Protein AF-A0A6V7I8N7-F1 (afdb_monomer_lite)

Secondary structure (DSSP, 8-state):
-HHHHHT--GGGGGGGSPS-------S-HHHHHHHHHHHHHHHHHHH--

Organism: NCBI:txid1563983

Foldseek 3Di:
DVVLCVVPPPVCVCVVPDDDDDDFDDDPPVVRVVVVVVVVVVCVVVVDD

Structure (mmCIF, N/CA/C/O backbone):
data_AF-A0A6V7I8N7-F1
#
_entry.id   AF-A0A6V7I8N7-F1
#
loop_
_atom_site.group_PDB
_atom_site.id
_atom_site.type_symbol
_atom_site.label_atom_id
_atom_site.label_alt_id
_atom_site.label_comp_id
_atom_site.label_asym_id
_atom_site.label_entity_id
_atom_site.label_seq_id
_atom_site.pdbx_PDB_ins_code
_atom_site.Cartn_x
_atom_site.Cartn_y
_atom_site.Cartn_z
_atom_site.occupancy
_atom_site.B_iso_or_equiv
_atom_site.auth_seq_id
_atom_site.auth_comp_id
_atom_site.auth_asym_id
_atom_site.auth_atom_id
_atom_site.pdbx_PDB_model_num
ATOM 1 N N . GLU A 1 1 ? -11.163 -2.433 17.352 1.00 82.06 1 GLU A N 1
ATOM 2 C CA . GLU A 1 1 ? -11.389 -1.716 16.080 1.00 82.06 1 GLU A CA 1
ATOM 3 C C . GLU A 1 1 ? -12.449 -0.637 16.240 1.00 82.06 1 GLU A C 1
ATOM 5 O O . GLU A 1 1 ? -12.108 0.524 16.088 1.00 82.06 1 GLU A O 1
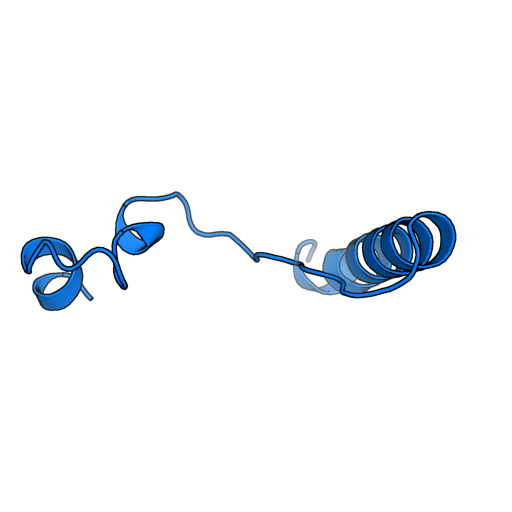ATOM 10 N N . GLU A 1 2 ? -13.671 -0.992 16.651 1.00 91.31 2 GLU A N 1
ATOM 11 C CA . GLU A 1 2 ? -14.771 -0.042 16.909 1.00 91.31 2 GLU A CA 1
ATOM 12 C C . GLU A 1 2 ? -14.360 1.155 17.782 1.00 91.31 2 GLU A C 1
ATOM 14 O O . GLU A 1 2 ? -14.582 2.299 17.410 1.00 91.31 2 GLU A O 1
ATOM 19 N N . GLU A 1 3 ? -13.677 0.905 18.902 1.00 94.44 3 GLU A N 1
ATOM 20 C CA . GLU A 1 3 ? -13.198 1.958 19.811 1.00 94.44 3 GLU A CA 1
ATOM 21 C C . GLU A 1 3 ? -12.169 2.896 19.155 1.00 94.44 3 GLU A C 1
ATOM 23 O O . GLU A 1 3 ? -12.181 4.101 19.394 1.00 94.44 3 GLU A O 1
ATOM 28 N N . LEU A 1 4 ? -11.300 2.361 18.289 1.00 93.94 4 LEU A N 1
ATOM 29 C CA . LEU A 1 4 ? -10.308 3.152 17.553 1.00 93.94 4 LEU A CA 1
ATOM 30 C C . LEU A 1 4 ? -10.971 3.949 16.430 1.00 93.94 4 LEU A C 1
ATOM 32 O O . LEU A 1 4 ? -10.617 5.105 16.215 1.00 93.94 4 LEU A O 1
ATOM 36 N N . ARG A 1 5 ? -11.980 3.373 15.770 1.00 91.56 5 ARG A N 1
ATOM 37 C CA . ARG A 1 5 ? -12.793 4.067 14.767 1.00 91.56 5 ARG A CA 1
ATOM 38 C C . ARG A 1 5 ? -13.588 5.213 15.396 1.00 91.56 5 ARG A C 1
ATOM 40 O O . ARG A 1 5 ? -13.640 6.302 14.837 1.00 91.56 5 ARG A O 1
ATOM 47 N N . ALA A 1 6 ? -14.143 4.993 16.587 1.00 92.62 6 ALA A N 1
ATOM 48 C CA . ALA A 1 6 ? -14.885 6.000 17.341 1.00 92.62 6 ALA A CA 1
ATOM 49 C C . ALA A 1 6 ? -13.994 7.105 17.940 1.00 92.62 6 ALA A C 1
ATOM 51 O O . ALA A 1 6 ? -14.501 8.167 18.292 1.00 92.62 6 ALA A O 1
ATOM 52 N N . SER A 1 7 ? -12.678 6.881 18.054 1.00 93.38 7 SER A N 1
ATOM 53 C CA . SER A 1 7 ? -11.746 7.842 18.663 1.00 93.38 7 SER A CA 1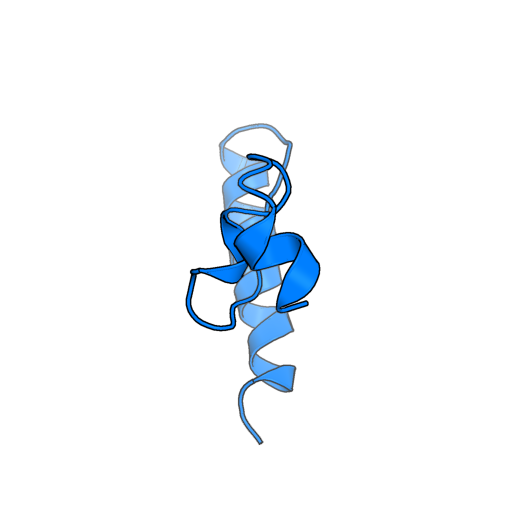
ATOM 54 C C . SER A 1 7 ? -11.559 9.139 17.863 1.00 93.38 7 SER A C 1
ATOM 56 O O . SER A 1 7 ? -11.143 10.147 18.433 1.00 93.38 7 SER A O 1
ATOM 58 N N . GLY A 1 8 ? -11.845 9.127 16.555 1.00 89.94 8 GLY A N 1
ATOM 59 C CA . GLY A 1 8 ? -11.647 10.276 15.665 1.00 89.94 8 GLY A CA 1
ATOM 60 C C . GLY A 1 8 ? -10.182 10.614 15.347 1.00 89.94 8 GLY A C 1
ATOM 61 O O . GLY A 1 8 ? -9.930 11.637 14.711 1.00 89.94 8 GLY A O 1
ATOM 62 N N . ASP A 1 9 ? -9.214 9.791 15.767 1.00 95.88 9 ASP A N 1
ATOM 63 C CA . ASP A 1 9 ? -7.798 9.974 15.426 1.00 95.88 9 ASP A CA 1
ATOM 64 C C . ASP A 1 9 ? -7.571 9.712 13.917 1.00 95.88 9 ASP A C 1
ATOM 66 O O . ASP A 1 9 ? -7.894 8.619 13.435 1.00 95.88 9 ASP A O 1
ATOM 70 N N . PRO A 1 10 ? -6.979 10.665 13.162 1.00 93.94 10 PRO A N 1
ATOM 71 C CA . PRO A 1 10 ? -6.693 10.512 11.735 1.00 93.94 10 PRO A CA 1
ATOM 72 C C . PRO A 1 10 ? -5.896 9.256 11.369 1.00 93.94 10 PRO A C 1
ATOM 74 O O . PRO A 1 10 ? -6.020 8.754 10.252 1.00 93.94 10 PRO A O 1
ATOM 77 N N . LYS A 1 11 ? -5.095 8.718 12.300 1.00 95.69 11 LYS A N 1
ATOM 78 C CA . LYS A 1 11 ? -4.360 7.460 12.113 1.00 95.69 11 LYS A CA 1
ATOM 79 C C . LYS A 1 11 ? -5.288 6.276 11.826 1.00 95.69 11 LYS A C 1
ATOM 81 O O . LYS A 1 11 ? -4.878 5.334 11.150 1.00 95.69 11 LYS A O 1
ATOM 86 N N . PHE A 1 12 ? -6.520 6.315 12.328 1.00 96.25 12 PHE A N 1
ATOM 87 C CA . PHE A 1 12 ? -7.510 5.247 12.196 1.00 96.25 12 PHE A CA 1
ATOM 88 C C . PHE A 1 12 ? -8.623 5.568 11.194 1.00 96.25 12 PHE A C 1
ATOM 90 O O . PHE A 1 12 ? -9.585 4.809 11.105 1.00 96.25 12 PHE A O 1
ATOM 97 N N . SER A 1 13 ? -8.494 6.638 10.400 1.00 95.12 13 SER A N 1
ATOM 98 C CA . SER A 1 13 ? -9.486 6.994 9.372 1.00 95.12 13 SER A CA 1
ATOM 99 C C . SER A 1 13 ? -9.757 5.859 8.378 1.00 95.12 13 SER A C 1
ATOM 101 O O . SER A 1 13 ? -10.896 5.684 7.957 1.00 95.12 13 SER A O 1
ATOM 103 N N . HIS A 1 14 ? -8.743 5.038 8.079 1.00 95.25 14 HIS A N 1
ATOM 104 C CA . HIS A 1 14 ? -8.856 3.873 7.195 1.00 95.25 14 HIS A CA 1
ATOM 105 C C . HIS A 1 14 ? -9.850 2.811 7.700 1.00 95.25 14 HIS A C 1
ATOM 107 O O . HIS A 1 14 ? -10.331 2.003 6.917 1.00 95.25 14 HIS A O 1
ATOM 113 N N . LEU A 1 15 ? -10.207 2.812 8.992 1.00 96.06 15 LEU A N 1
ATOM 114 C CA . LEU A 1 15 ? -11.208 1.892 9.550 1.00 96.06 15 LEU A CA 1
ATOM 115 C C . LEU A 1 15 ? -12.643 2.202 9.092 1.00 96.06 15 LEU A C 1
ATOM 117 O O . LEU A 1 15 ? -13.555 1.443 9.414 1.00 96.06 15 LEU A O 1
ATOM 121 N N . MET A 1 16 ? -12.866 3.330 8.410 1.00 94.12 16 MET A N 1
ATOM 122 C CA . MET A 1 16 ? -14.146 3.672 7.777 1.00 94.12 16 MET A CA 1
ATOM 123 C C . MET A 1 16 ? -14.223 3.242 6.304 1.00 94.12 16 MET A C 1
ATOM 125 O O . MET A 1 16 ? -15.278 3.393 5.691 1.00 94.12 16 MET A O 1
ATOM 129 N N . GLU A 1 17 ? -13.128 2.744 5.732 1.00 95.25 17 GLU A N 1
ATOM 130 C CA . GLU A 1 17 ? -13.054 2.298 4.341 1.00 95.25 17 GLU A CA 1
ATOM 131 C C . GLU A 1 17 ? -13.392 0.804 4.224 1.00 95.25 17 GLU A C 1
ATOM 133 O O . GLU A 1 17 ? -13.312 0.052 5.198 1.00 95.25 17 GLU A O 1
ATOM 138 N N . ASP A 1 18 ? -13.760 0.358 3.020 1.00 97.06 18 ASP A N 1
ATOM 139 C CA . ASP A 1 18 ? -13.956 -1.068 2.751 1.00 97.06 18 ASP A CA 1
ATOM 140 C C . ASP A 1 18 ? -12.655 -1.845 2.985 1.00 97.06 18 ASP A C 1
ATOM 142 O O . ASP A 1 18 ? -11.562 -1.326 2.759 1.00 97.06 18 ASP A O 1
ATOM 146 N N . LEU A 1 19 ? -12.759 -3.115 3.393 1.00 95.38 19 LEU A N 1
ATOM 147 C CA . LEU A 1 19 ? -11.587 -3.965 3.604 1.00 95.38 19 LEU A CA 1
ATOM 148 C C . LEU A 1 19 ? -10.765 -4.075 2.311 1.00 95.38 19 LEU A C 1
ATOM 150 O O . LEU A 1 19 ? -11.217 -4.642 1.315 1.00 95.38 19 LEU A O 1
ATOM 154 N N . HIS A 1 20 ? -9.536 -3.570 2.350 1.00 95.38 20 HIS A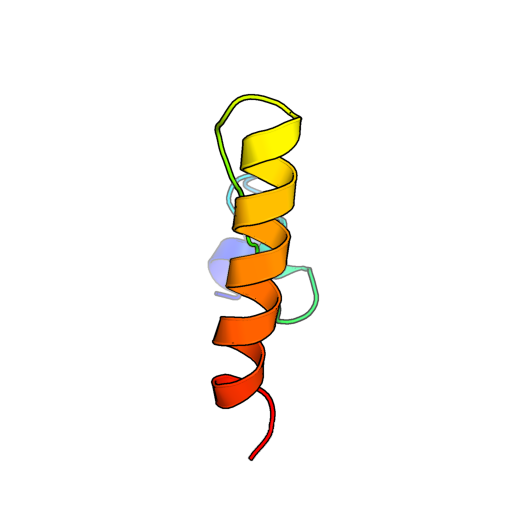 N 1
ATOM 155 C CA . HIS A 1 20 ? -8.648 -3.512 1.197 1.00 95.38 20 HIS A CA 1
ATOM 156 C C . HIS A 1 20 ? -7.191 -3.790 1.587 1.00 95.38 20 HIS A C 1
ATOM 158 O O . HIS A 1 20 ? -6.837 -3.883 2.762 1.00 95.38 20 HIS A O 1
ATOM 164 N N . VAL A 1 21 ? -6.337 -3.931 0.571 1.00 96.44 21 VAL A N 1
ATOM 165 C CA . VAL A 1 21 ? -4.880 -4.006 0.721 1.00 96.44 21 VAL A CA 1
ATOM 166 C C . VAL A 1 21 ? -4.277 -2.785 0.041 1.00 96.44 21 VAL A C 1
ATOM 168 O O . VAL A 1 21 ? -4.377 -2.643 -1.177 1.00 96.44 21 VAL A O 1
ATOM 171 N N . GLU A 1 22 ? -3.645 -1.910 0.816 1.00 96.25 22 GLU A N 1
ATOM 172 C CA . GLU A 1 22 ? -2.900 -0.772 0.280 1.00 96.25 22 GLU A CA 1
ATOM 173 C C . GLU A 1 22 ? -1.501 -1.225 -0.174 1.00 96.25 22 GLU A C 1
ATOM 175 O O . GLU A 1 22 ? -0.750 -1.837 0.589 1.00 96.25 22 GLU A O 1
ATOM 180 N N . ILE A 1 23 ? -1.136 -0.927 -1.427 1.00 96.62 23 ILE A N 1
ATOM 181 C CA . ILE A 1 23 ? 0.194 -1.209 -1.984 1.00 96.62 23 ILE A CA 1
ATOM 182 C C . ILE A 1 23 ? 0.859 0.116 -2.348 1.00 96.62 23 ILE A C 1
ATOM 184 O O . ILE A 1 23 ? 0.399 0.824 -3.242 1.00 96.62 23 ILE A O 1
ATOM 188 N N . SER A 1 24 ? 1.983 0.418 -1.702 1.00 97.31 24 SER A N 1
ATOM 189 C CA . SER A 1 24 ? 2.791 1.608 -1.972 1.00 97.31 24 SER A CA 1
ATOM 190 C C . SER A 1 24 ? 4.208 1.232 -2.415 1.00 97.31 24 SER A C 1
ATOM 192 O O . SER A 1 24 ? 4.769 0.211 -2.010 1.00 97.31 24 SER A O 1
ATOM 194 N N . ALA A 1 25 ? 4.798 2.048 -3.292 1.00 97.44 25 ALA A N 1
ATOM 195 C CA . ALA A 1 25 ? 6.161 1.855 -3.778 1.00 97.44 25 ALA A CA 1
ATOM 196 C C . ALA A 1 25 ? 6.920 3.184 -3.818 1.00 97.44 25 ALA A C 1
ATOM 198 O O . ALA A 1 25 ? 6.438 4.171 -4.368 1.00 97.44 25 ALA A O 1
ATOM 199 N N . TYR A 1 26 ? 8.145 3.176 -3.290 1.00 97.56 26 TYR A N 1
ATOM 200 C CA . TYR A 1 26 ? 9.055 4.321 -3.293 1.00 97.56 26 TYR A CA 1
ATOM 201 C C . TYR A 1 26 ? 10.259 4.003 -4.182 1.00 97.56 26 TYR A C 1
ATOM 203 O O . TYR A 1 26 ? 11.109 3.180 -3.831 1.00 97.56 26 TYR A O 1
ATOM 211 N N . ALA A 1 27 ? 10.289 4.602 -5.371 1.00 97.62 27 ALA A N 1
ATOM 212 C CA . ALA A 1 27 ? 11.353 4.460 -6.362 1.00 97.62 27 ALA A CA 1
ATOM 213 C C . ALA A 1 2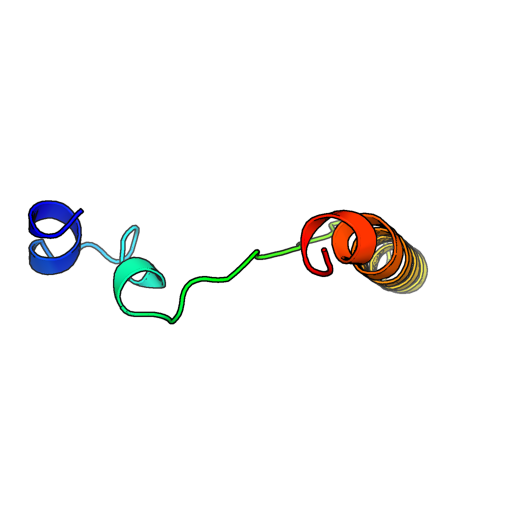7 ? 11.252 5.585 -7.407 1.00 97.62 27 ALA A C 1
ATOM 215 O O . ALA A 1 27 ? 10.372 6.445 -7.318 1.00 97.62 27 ALA A O 1
ATOM 216 N N . THR A 1 28 ? 12.122 5.571 -8.420 1.00 98.38 28 THR A N 1
ATOM 217 C CA . THR A 1 28 ? 11.940 6.445 -9.588 1.00 98.38 28 THR A CA 1
ATOM 218 C C . THR A 1 28 ? 10.615 6.127 -10.296 1.00 98.38 28 THR A C 1
ATOM 220 O O . THR A 1 28 ? 10.124 5.001 -10.175 1.00 98.38 28 THR A O 1
ATOM 223 N N . PRO A 1 29 ? 10.008 7.069 -11.048 1.00 97.88 29 PRO A N 1
ATOM 224 C CA . PRO A 1 29 ? 8.671 6.868 -11.606 1.00 97.88 29 PRO A CA 1
ATOM 225 C C . PRO A 1 29 ? 8.511 5.554 -12.379 1.00 97.88 29 PRO A C 1
ATOM 227 O O . PRO A 1 29 ? 7.552 4.824 -12.141 1.00 97.88 29 PRO A O 1
ATOM 230 N N . ALA A 1 30 ? 9.467 5.204 -13.244 1.00 97.75 30 ALA A N 1
ATOM 231 C CA . ALA A 1 30 ? 9.409 3.967 -14.023 1.00 97.75 30 ALA A CA 1
ATOM 232 C C . ALA A 1 30 ? 9.452 2.712 -13.132 1.00 97.75 30 ALA A C 1
ATOM 234 O O . ALA A 1 30 ? 8.644 1.797 -13.289 1.00 97.75 30 ALA A O 1
ATOM 235 N N . GLU A 1 31 ? 10.360 2.685 -12.159 1.00 98.25 31 GLU A N 1
ATOM 236 C CA . GLU A 1 31 ? 10.523 1.557 -11.242 1.00 98.25 31 GLU A CA 1
ATOM 237 C C . GLU A 1 31 ? 9.336 1.412 -10.287 1.00 98.25 31 GLU A C 1
ATOM 239 O O . GLU A 1 31 ? 8.927 0.293 -9.989 1.00 98.25 31 GLU A O 1
ATOM 244 N N . ALA A 1 32 ? 8.762 2.523 -9.817 1.00 98.50 32 ALA A N 1
ATOM 245 C CA . ALA A 1 32 ? 7.607 2.509 -8.926 1.00 98.50 32 ALA A CA 1
ATOM 246 C C . ALA A 1 32 ? 6.396 1.863 -9.615 1.00 98.50 32 ALA A C 1
ATOM 248 O O . ALA A 1 32 ? 5.782 0.960 -9.048 1.00 98.50 32 ALA A O 1
ATOM 249 N N . HIS A 1 33 ? 6.118 2.239 -10.869 1.00 97.94 33 HIS A N 1
ATOM 250 C CA . HIS A 1 33 ? 5.051 1.616 -11.657 1.00 97.94 33 HIS A CA 1
ATOM 251 C C . HIS A 1 33 ? 5.329 0.131 -11.914 1.00 97.94 33 HIS A C 1
ATOM 253 O O . HIS A 1 33 ? 4.427 -0.691 -11.757 1.00 97.94 33 HIS A O 1
ATOM 259 N N . ALA A 1 34 ? 6.574 -0.233 -12.246 1.00 98.38 34 ALA A N 1
ATOM 260 C CA . ALA A 1 34 ? 6.953 -1.631 -12.451 1.00 98.38 34 ALA A CA 1
ATOM 261 C C . ALA A 1 34 ? 6.763 -2.478 -11.179 1.00 98.38 34 ALA A C 1
ATOM 263 O O . ALA A 1 34 ? 6.225 -3.583 -11.249 1.00 98.38 34 ALA A O 1
ATOM 264 N N . ARG A 1 35 ? 7.144 -1.952 -10.006 1.00 98.25 35 ARG A N 1
ATOM 265 C CA . ARG A 1 35 ? 6.963 -2.625 -8.709 1.00 98.25 35 ARG A CA 1
ATOM 266 C C . ARG A 1 35 ? 5.492 -2.782 -8.339 1.00 98.25 35 ARG A C 1
ATOM 268 O O . ARG A 1 35 ? 5.110 -3.863 -7.903 1.00 98.25 35 ARG A O 1
ATOM 275 N N . ILE A 1 36 ? 4.674 -1.744 -8.534 1.00 98.06 36 ILE A N 1
ATOM 276 C CA . ILE A 1 36 ? 3.227 -1.819 -8.278 1.00 98.06 36 ILE A CA 1
ATOM 277 C C . ILE A 1 36 ? 2.580 -2.851 -9.205 1.00 98.06 36 ILE A C 1
ATOM 279 O O . ILE A 1 36 ? 1.851 -3.719 -8.732 1.00 98.06 36 ILE A O 1
ATOM 283 N N . ALA A 1 37 ? 2.886 -2.815 -10.505 1.00 97.69 37 ALA A N 1
ATOM 284 C CA . ALA A 1 37 ? 2.349 -3.776 -11.467 1.00 97.69 37 ALA A CA 1
ATOM 285 C C . ALA A 1 37 ? 2.710 -5.221 -11.091 1.00 97.69 37 ALA A C 1
ATOM 287 O O . ALA A 1 37 ? 1.845 -6.097 -11.093 1.00 97.69 37 ALA A O 1
ATOM 288 N N . TYR A 1 38 ? 3.967 -5.456 -10.707 1.00 97.81 38 TYR A N 1
ATOM 289 C CA . TYR A 1 38 ? 4.420 -6.760 -10.234 1.00 97.81 38 TYR A CA 1
ATOM 290 C C . TYR A 1 38 ? 3.679 -7.202 -8.961 1.00 97.81 38 TYR A C 1
ATOM 292 O O 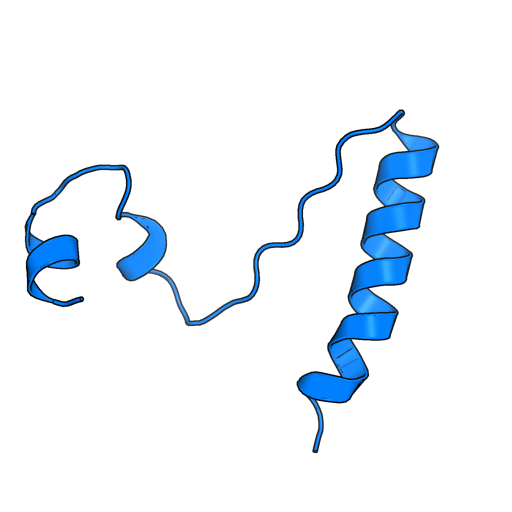. TYR A 1 38 ? 3.161 -8.316 -8.902 1.00 97.81 38 TYR A O 1
ATOM 300 N N . ALA A 1 39 ? 3.563 -6.320 -7.965 1.00 97.69 39 ALA A N 1
ATOM 301 C CA . ALA A 1 39 ? 2.873 -6.618 -6.712 1.00 97.69 39 ALA A CA 1
ATOM 302 C C . ALA A 1 39 ? 1.393 -6.981 -6.926 1.00 97.69 39 ALA A C 1
ATOM 304 O O . ALA A 1 39 ? 0.905 -7.927 -6.313 1.00 97.69 39 ALA A O 1
ATOM 305 N N . LEU A 1 40 ? 0.688 -6.294 -7.832 1.00 96.06 40 LEU A N 1
ATOM 306 C CA . LEU A 1 40 ? -0.714 -6.593 -8.151 1.00 96.06 40 LEU A CA 1
ATOM 307 C C . LEU A 1 40 ? -0.897 -7.996 -8.748 1.00 96.06 40 LEU A C 1
ATOM 309 O O . LEU A 1 40 ? -1.849 -8.698 -8.398 1.00 96.06 40 LEU A O 1
ATOM 313 N N . VAL A 1 41 ? 0.017 -8.426 -9.623 1.00 96.62 41 VAL A N 1
ATOM 314 C CA . VAL A 1 41 ? -0.003 -9.784 -10.191 1.00 96.62 41 VAL A CA 1
ATOM 315 C C . VAL A 1 41 ? 0.221 -10.825 -9.095 1.00 96.62 41 VAL A C 1
ATOM 317 O O . VAL A 1 41 ? -0.520 -11.805 -9.013 1.00 96.62 41 VAL A O 1
ATOM 320 N N . GLU A 1 42 ? 1.193 -10.587 -8.216 1.00 96.12 42 GLU A N 1
ATOM 321 C CA . GLU A 1 42 ? 1.543 -11.508 -7.135 1.00 96.12 42 GLU A CA 1
ATOM 322 C C . GLU A 1 42 ? 0.465 -11.600 -6.049 1.00 96.12 42 GLU A C 1
ATOM 324 O O . GLU A 1 42 ? 0.279 -12.669 -5.474 1.00 96.12 42 GLU A O 1
ATOM 329 N N . VAL A 1 43 ? -0.260 -10.516 -5.754 1.00 95.62 43 VAL A N 1
ATOM 330 C CA . VAL A 1 43 ? -1.326 -10.511 -4.736 1.00 95.62 43 VAL A CA 1
ATOM 331 C C . VAL A 1 43 ? -2.572 -11.257 -5.216 1.00 95.62 43 VAL A C 1
ATOM 333 O O . VAL A 1 43 ? -3.263 -11.882 -4.411 1.00 95.62 43 VAL A O 1
ATOM 336 N N . ARG A 1 44 ? -2.838 -11.277 -6.529 1.00 93.81 44 ARG A N 1
ATOM 337 C CA . ARG A 1 44 ? -4.030 -11.918 -7.109 1.00 93.81 44 ARG A CA 1
ATOM 338 C C . ARG A 1 44 ? -4.203 -13.380 -6.682 1.00 93.81 44 ARG A C 1
ATOM 340 O O . ARG A 1 44 ? -5.336 -13.808 -6.481 1.00 93.81 44 ARG A O 1
ATOM 347 N N . ARG A 1 45 ? -3.107 -14.125 -6.494 1.00 93.31 45 ARG A N 1
ATOM 348 C CA . ARG A 1 45 ? -3.139 -15.539 -6.062 1.00 93.31 45 ARG A CA 1
ATOM 349 C C . ARG A 1 45 ? -3.693 -15.757 -4.650 1.00 93.31 45 ARG A C 1
ATOM 351 O O . ARG A 1 45 ? -3.998 -16.887 -4.304 1.00 93.31 45 ARG A O 1
ATOM 358 N N . PHE A 1 46 ? -3.777 -14.705 -3.836 1.00 94.19 46 PHE A N 1
ATOM 359 C CA . PHE A 1 46 ? -4.341 -14.764 -2.486 1.00 94.19 46 PHE A CA 1
ATOM 360 C C . PHE A 1 46 ? -5.793 -14.276 -2.429 1.00 94.19 46 PHE A C 1
ATOM 362 O O . PHE A 1 46 ? -6.473 -14.516 -1.438 1.00 94.19 46 PHE A O 1
A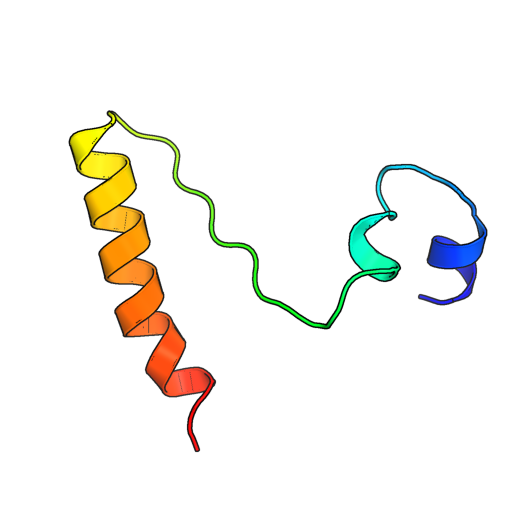TOM 369 N N . LEU A 1 47 ? -6.258 -13.573 -3.466 1.00 93.06 47 LEU A N 1
ATOM 370 C CA . LEU A 1 47 ? -7.589 -12.957 -3.504 1.00 93.06 47 LEU A CA 1
ATOM 371 C C . LEU A 1 47 ? -8.602 -13.755 -4.334 1.00 93.06 47 LEU A C 1
ATOM 373 O O . LEU A 1 47 ? -9.799 -13.492 -4.251 1.00 93.06 47 LEU A O 1
ATOM 377 N N . VAL A 1 48 ? -8.136 -14.711 -5.140 1.00 86.50 48 VAL A N 1
ATOM 378 C CA . VAL A 1 48 ? -8.980 -15.630 -5.910 1.00 86.50 48 VAL A CA 1
ATOM 379 C C . VAL A 1 48 ? -8.750 -17.047 -5.370 1.00 86.50 48 VAL A C 1
ATOM 381 O O . VAL A 1 48 ? -7.597 -17.478 -5.392 1.00 86.50 48 VAL A O 1
ATOM 384 N N . PRO A 1 49 ? -9.794 -17.735 -4.868 1.00 75.19 49 PRO A N 1
ATOM 385 C CA . PRO A 1 49 ? -9.706 -19.122 -4.402 1.00 75.19 49 PRO A CA 1
ATOM 386 C C . PRO A 1 49 ? -9.285 -20.118 -5.487 1.00 75.19 49 PRO A C 1
ATOM 388 O O . PRO A 1 49 ? -9.657 -19.906 -6.666 1.00 75.19 49 PRO A O 1
#

Radius of gyration: 15.04 Å; chains: 1; bounding box: 27×30×34 Å

Sequence (49 aa):
EEELRASGDPKFSHLMEDLHVEISAYATPAEAHARIAYALVEVRRFLVP

InterPro domains:
  IPR036612 K Homology domain, type 1 superfamily [G3DSA:3.30.1370.10] (1-49)
  IPR045071 KH domain-containing BBP-like [PTHR11208] (1-49)

pLDDT: mean 94.92, std 4.19, range [75.19, 98.5]